Protein AF-A0A5B8JBF1-F1 (afdb_monomer)

Organism: NCBI:txid2599401

Sequence (71 aa):
MRLESLLAPPPAPYTAVCCVCGRTTAAPVEAGYVERAGGPGCVRYVCPQDTTDCSPGPVPDELHRAGGPRD

Secondary structure (DSSP, 8-state):
--GGGTSSPPPPP--EEBTTT--EESS-EEEEEEEETTEEEEEEEE-TTTTTTS--PPPHHHHHHS-----

Structure (mmCIF, N/CA/C/O backbone):
data_AF-A0A5B8JBF1-F1
#
_entry.id   AF-A0A5B8JBF1-F1
#
loop_
_atom_site.group_PDB
_atom_site.id
_atom_site.type_symbol
_atom_site.label_atom_id
_atom_site.label_alt_id
_atom_site.label_comp_id
_atom_site.label_asym_id
_atom_site.label_entity_id
_atom_site.label_seq_id
_atom_site.pdbx_PDB_ins_code
_atom_site.Cartn_x
_atom_site.Cartn_y
_atom_site.Cartn_z
_atom_site.occupancy
_atom_site.B_iso_or_equiv
_atom_site.auth_seq_id
_atom_site.auth_comp_id
_atom_site.auth_asym_id
_atom_site.auth_atom_id
_atom_site.pdbx_PDB_model_num
ATOM 1 N N . MET A 1 1 ? 6.834 16.954 28.130 1.00 57.72 1 MET A N 1
ATOM 2 C CA . MET A 1 1 ? 5.487 16.876 27.520 1.00 57.72 1 MET A CA 1
ATOM 3 C C . MET A 1 1 ? 4.646 18.013 28.071 1.00 57.72 1 MET A C 1
ATOM 5 O O . MET A 1 1 ? 4.621 18.159 29.286 1.00 57.72 1 MET A O 1
ATOM 9 N N . ARG A 1 2 ? 4.017 18.835 27.222 1.00 76.62 2 ARG A N 1
ATOM 10 C CA . ARG A 1 2 ? 3.072 19.872 27.669 1.00 76.62 2 ARG A CA 1
ATOM 11 C C . ARG A 1 2 ? 1.635 19.413 27.424 1.00 76.62 2 ARG A C 1
ATOM 13 O O . ARG A 1 2 ? 1.381 18.741 26.429 1.00 76.62 2 ARG A O 1
ATOM 20 N N . LEU A 1 3 ? 0.723 19.777 28.328 1.00 74.19 3 LEU A N 1
ATOM 21 C CA . LEU A 1 3 ? -0.703 19.414 28.282 1.00 74.19 3 LEU A CA 1
ATOM 22 C C . LEU A 1 3 ? -1.355 19.803 26.945 1.00 74.19 3 LEU A C 1
ATOM 24 O O . LEU A 1 3 ? -2.154 19.056 26.396 1.00 74.19 3 LEU A O 1
ATOM 28 N N . GLU A 1 4 ? -0.940 20.936 26.386 1.00 73.56 4 GLU A N 1
ATOM 29 C CA . GLU A 1 4 ? -1.387 21.437 25.085 1.00 73.56 4 GLU A CA 1
ATOM 30 C C . GLU A 1 4 ? -1.109 20.485 23.902 1.00 73.56 4 GLU A C 1
ATOM 32 O O . GLU A 1 4 ? -1.884 20.473 22.951 1.00 73.56 4 GLU A O 1
ATOM 37 N N . SER A 1 5 ? -0.101 19.602 23.974 1.00 67.44 5 SER A N 1
ATOM 38 C CA . SER A 1 5 ? 0.133 18.576 22.938 1.00 67.44 5 SER A C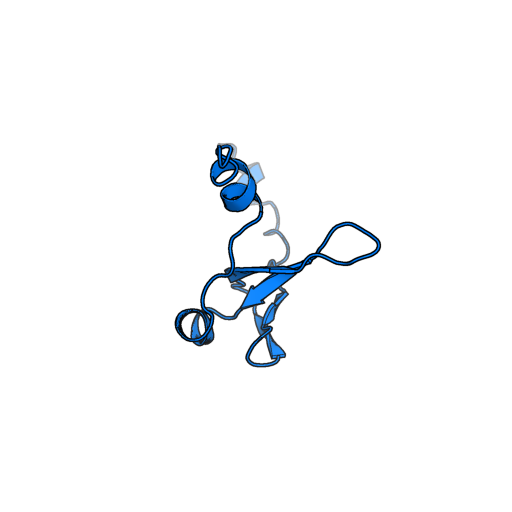A 1
ATOM 39 C C . SER A 1 5 ? -0.894 17.439 22.945 1.00 67.44 5 SER A C 1
ATOM 41 O O . SER A 1 5 ? -1.060 16.781 21.926 1.00 67.44 5 SER A O 1
ATOM 43 N N . LEU A 1 6 ? -1.578 17.193 24.067 1.00 70.50 6 LEU A N 1
ATOM 44 C CA . LEU A 1 6 ? -2.616 16.155 24.186 1.00 70.50 6 LEU A CA 1
ATOM 45 C C . LEU A 1 6 ? -3.994 16.648 23.720 1.00 70.50 6 LEU A C 1
ATOM 47 O O . LEU A 1 6 ? -4.886 15.840 23.486 1.00 70.50 6 LEU A O 1
ATOM 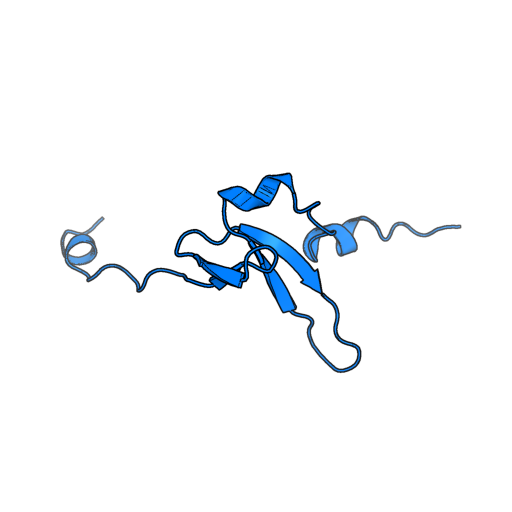51 N N . LEU A 1 7 ? -4.168 17.968 23.617 1.00 83.06 7 LEU A N 1
ATOM 52 C CA . LEU A 1 7 ? -5.409 18.611 23.177 1.00 83.06 7 LEU A CA 1
ATOM 53 C C . LEU A 1 7 ? -5.464 18.806 21.657 1.00 83.06 7 LEU A C 1
ATOM 55 O O . LEU A 1 7 ? -6.512 19.170 21.124 1.00 83.06 7 LEU A O 1
ATOM 59 N N . ALA A 1 8 ? -4.348 18.587 20.958 1.00 79.81 8 ALA A N 1
ATOM 60 C CA . ALA A 1 8 ? -4.326 18.628 19.507 1.00 79.81 8 ALA A CA 1
ATOM 61 C C . ALA A 1 8 ? -5.194 17.487 18.938 1.00 79.81 8 ALA A C 1
ATOM 63 O O . ALA A 1 8 ? -5.119 16.359 19.436 1.00 79.81 8 ALA A O 1
ATOM 64 N N . PRO A 1 9 ? -6.012 17.748 17.902 1.00 75.62 9 PRO A N 1
ATOM 65 C CA . PRO A 1 9 ? -6.758 16.691 17.237 1.00 75.62 9 PRO A CA 1
ATOM 66 C C . PRO A 1 9 ? -5.784 15.644 16.676 1.00 75.62 9 PRO A C 1
ATOM 68 O O . PRO A 1 9 ? -4.695 16.009 16.215 1.00 75.62 9 PRO A O 1
ATOM 71 N N . PRO A 1 10 ? -6.149 14.350 16.708 1.00 73.88 10 PRO A N 1
ATOM 72 C CA . PRO A 1 10 ? -5.291 13.312 16.166 1.00 73.88 10 PRO A CA 1
ATOM 73 C C . PRO A 1 10 ? -5.045 13.578 14.674 1.00 73.88 10 PRO A C 1
ATOM 75 O O . PRO A 1 10 ? -5.948 14.063 13.981 1.00 73.88 10 PRO A O 1
ATOM 78 N N . PRO A 1 11 ? -3.841 13.271 14.162 1.00 74.62 11 PRO A N 1
ATOM 79 C CA . PRO A 1 11 ? -3.589 13.354 12.734 1.00 74.62 11 PRO A CA 1
ATOM 80 C C . PRO A 1 11 ? -4.597 12.478 11.988 1.00 74.62 11 PRO A C 1
ATOM 82 O O . PRO A 1 11 ? -5.043 11.447 12.501 1.00 74.62 11 PRO A O 1
ATOM 85 N N . ALA A 1 12 ? -4.956 12.895 10.772 1.00 77.56 12 ALA A N 1
ATOM 86 C CA . ALA A 1 12 ? -5.816 12.086 9.922 1.00 77.56 12 ALA A CA 1
ATOM 87 C C . ALA A 1 12 ? -5.222 10.670 9.788 1.00 77.56 12 ALA A C 1
ATOM 89 O O . ALA A 1 12 ? -4.001 10.539 9.642 1.00 77.56 12 ALA A O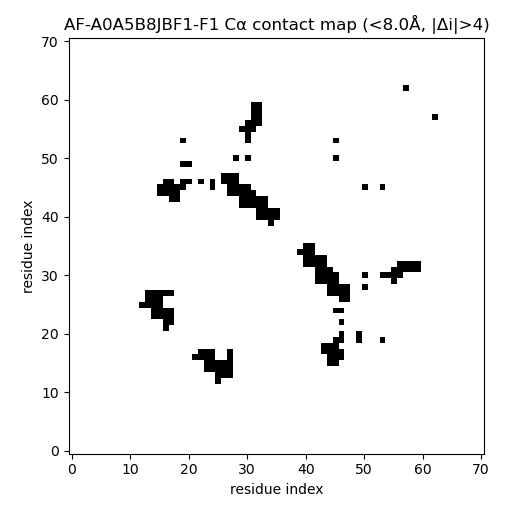 1
ATOM 90 N N . PRO A 1 13 ? -6.052 9.612 9.855 1.00 76.06 13 PRO A N 1
ATOM 91 C CA . PRO A 1 13 ? -5.561 8.250 9.756 1.00 76.06 13 PRO A CA 1
ATOM 92 C C . PRO A 1 13 ? -4.863 8.067 8.410 1.00 76.06 13 PRO A C 1
ATOM 94 O O . PRO A 1 13 ? -5.432 8.354 7.353 1.00 76.06 13 PRO A O 1
ATOM 97 N N . TYR A 1 14 ? -3.619 7.597 8.457 1.00 82.44 14 TYR A N 1
ATOM 98 C CA . TYR A 1 14 ? -2.894 7.238 7.250 1.00 82.44 14 TYR A CA 1
ATOM 99 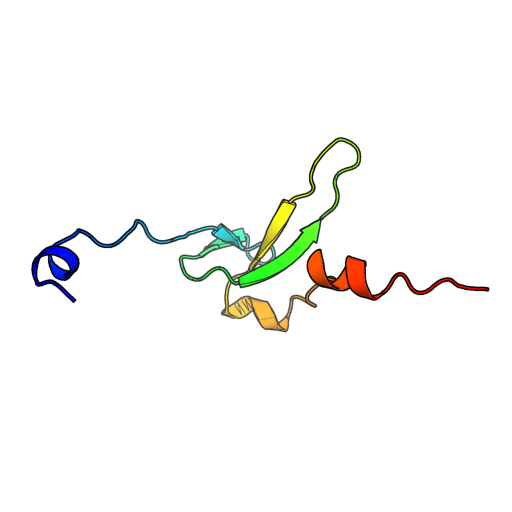C C . TYR A 1 14 ? -3.599 6.043 6.604 1.00 82.44 14 TYR A C 1
ATOM 101 O O . TYR A 1 14 ? -3.707 4.973 7.205 1.00 82.44 14 TYR A O 1
ATOM 109 N N . THR A 1 15 ? -4.137 6.247 5.402 1.00 90.75 15 THR A N 1
ATOM 110 C CA . THR A 1 15 ? -4.898 5.227 4.678 1.00 90.75 15 THR A CA 1
ATOM 111 C C . THR A 1 15 ? -4.265 4.949 3.324 1.00 90.75 15 THR A C 1
ATOM 113 O O . THR A 1 15 ? -3.786 5.861 2.653 1.00 90.75 15 THR A O 1
ATOM 116 N N . ALA A 1 16 ? -4.272 3.682 2.913 1.00 89.81 16 ALA A N 1
ATOM 117 C CA . ALA A 1 16 ? -3.831 3.269 1.584 1.00 89.81 16 ALA A CA 1
ATOM 118 C C . ALA A 1 16 ? -4.707 2.134 1.044 1.00 89.81 16 ALA A C 1
ATOM 120 O O . ALA A 1 16 ? -5.409 1.458 1.797 1.00 89.81 16 ALA A O 1
ATOM 121 N N . VAL A 1 17 ? -4.672 1.927 -0.271 1.00 92.12 17 VAL A N 1
ATOM 122 C CA . VAL A 1 17 ? -5.390 0.833 -0.935 1.00 92.12 17 VAL A CA 1
ATOM 123 C C . VAL A 1 17 ? -4.518 -0.416 -0.921 1.00 92.12 17 VAL A C 1
ATOM 125 O O . VAL A 1 17 ? -3.371 -0.375 -1.363 1.00 92.12 17 VAL A O 1
ATOM 128 N N . CYS A 1 18 ? -5.062 -1.530 -0.434 1.00 91.00 18 CYS A N 1
ATOM 129 C CA . CYS A 1 18 ? -4.382 -2.817 -0.477 1.00 91.00 18 CYS A CA 1
ATOM 130 C C . CYS A 1 18 ? -4.213 -3.285 -1.922 1.00 91.00 18 CYS A C 1
ATOM 132 O O . CYS A 1 18 ? -5.199 -3.437 -2.644 1.00 91.00 18 CYS A O 1
ATOM 134 N N . CYS A 1 19 ? -2.982 -3.582 -2.334 1.00 88.81 19 CYS A N 1
ATOM 135 C CA . CYS A 1 19 ? -2.710 -4.081 -3.679 1.00 88.81 19 CYS A CA 1
ATOM 136 C C . CYS A 1 19 ? -3.171 -5.531 -3.911 1.00 88.81 19 CYS A C 1
ATOM 138 O O . CYS A 1 19 ? -3.134 -5.982 -5.050 1.00 88.81 19 CYS A O 1
ATOM 140 N N . VAL A 1 20 ? -3.593 -6.249 -2.860 1.00 89.12 20 VAL A N 1
ATOM 141 C CA . VAL A 1 20 ? -4.123 -7.622 -2.944 1.00 89.12 20 VAL A CA 1
ATOM 142 C C . VAL A 1 20 ? -5.651 -7.607 -3.040 1.00 89.12 20 VAL A C 1
ATOM 144 O O . VAL A 1 20 ? -6.205 -8.008 -4.058 1.00 89.12 20 VAL A O 1
ATOM 147 N N . CYS A 1 21 ? -6.349 -7.106 -2.015 1.00 90.44 21 CYS A N 1
ATOM 148 C CA . CYS A 1 21 ? -7.816 -7.133 -1.971 1.00 90.44 21 CYS A CA 1
ATOM 149 C C . CYS A 1 21 ? -8.508 -5.863 -2.500 1.00 90.44 21 CYS A C 1
ATOM 151 O O . CYS A 1 21 ? -9.735 -5.823 -2.569 1.00 90.44 21 CYS A O 1
ATOM 153 N N . GLY A 1 22 ? -7.762 -4.800 -2.822 1.00 90.44 22 GLY A N 1
ATOM 154 C CA . GLY A 1 22 ? -8.303 -3.541 -3.356 1.00 90.44 22 GLY A CA 1
ATOM 155 C C . GLY A 1 22 ? -9.066 -2.670 -2.349 1.00 90.44 22 GLY A C 1
ATOM 156 O O . GLY A 1 22 ? -9.581 -1.617 -2.718 1.00 90.44 22 GLY A O 1
ATOM 157 N N . ARG A 1 23 ? -9.154 -3.074 -1.075 1.00 92.44 23 ARG A N 1
ATOM 158 C CA . ARG A 1 23 ? -9.831 -2.295 -0.025 1.00 92.44 23 ARG A CA 1
ATOM 159 C C . ARG A 1 23 ? -8.916 -1.212 0.540 1.00 92.44 23 ARG A C 1
ATOM 161 O O . ARG A 1 23 ? -7.716 -1.432 0.702 1.00 92.44 23 ARG A O 1
ATOM 168 N N . THR A 1 24 ? -9.496 -0.069 0.901 1.00 93.00 24 THR A N 1
ATOM 169 C CA . THR A 1 24 ? -8.797 0.955 1.688 1.00 93.00 24 THR A CA 1
ATOM 170 C C . THR A 1 24 ? -8.612 0.463 3.121 1.00 93.00 24 THR A C 1
ATOM 172 O O . THR A 1 24 ? -9.576 0.063 3.773 1.00 93.00 24 THR A O 1
ATOM 175 N N . THR A 1 25 ? -7.381 0.514 3.621 1.00 90.38 25 THR A N 1
ATOM 176 C CA . THR A 1 25 ? -7.018 0.164 4.997 1.00 90.38 25 THR A CA 1
ATOM 177 C C . THR A 1 25 ? -6.498 1.383 5.746 1.00 90.38 25 THR A C 1
ATOM 179 O O . THR A 1 25 ? -5.779 2.200 5.178 1.00 90.38 25 THR A O 1
ATOM 182 N N . ALA A 1 26 ? -6.852 1.484 7.029 1.00 91.12 26 ALA A N 1
ATOM 183 C CA . ALA A 1 26 ? -6.305 2.462 7.975 1.00 91.12 26 ALA A CA 1
ATOM 184 C C . ALA A 1 26 ? -5.057 1.950 8.721 1.00 91.12 26 ALA A C 1
ATOM 186 O O . ALA A 1 26 ? -4.502 2.653 9.558 1.00 91.12 26 ALA A O 1
ATOM 187 N N . ALA A 1 27 ? -4.627 0.721 8.425 1.00 89.50 27 ALA A N 1
ATOM 188 C CA . ALA A 1 27 ? -3.387 0.129 8.912 1.00 89.50 27 ALA A CA 1
ATOM 189 C C . ALA A 1 27 ? -2.590 -0.455 7.730 1.00 89.50 27 ALA A C 1
ATOM 191 O O . ALA A 1 27 ? -2.474 -1.675 7.614 1.00 89.50 27 ALA A O 1
ATOM 192 N N . PRO A 1 28 ? -2.136 0.379 6.780 1.00 89.06 28 PRO A N 1
ATOM 193 C CA . PRO A 1 28 ? -1.391 -0.100 5.623 1.00 89.06 28 PRO A CA 1
ATOM 194 C C . PRO A 1 28 ? 0.015 -0.578 6.009 1.00 89.06 28 PRO A C 1
ATOM 196 O O . PRO A 1 28 ? 0.706 0.067 6.793 1.00 89.06 28 PRO A O 1
ATOM 199 N N . VAL A 1 29 ? 0.443 -1.694 5.418 1.00 87.69 29 VAL A N 1
ATOM 200 C CA . VAL A 1 29 ? 1.798 -2.252 5.542 1.00 87.69 29 VAL A CA 1
ATOM 201 C C . VAL A 1 29 ? 2.509 -2.122 4.199 1.00 87.69 29 VAL A C 1
ATOM 203 O O . VAL A 1 29 ? 1.914 -2.414 3.164 1.00 87.69 29 VAL A O 1
ATOM 206 N N . GLU A 1 30 ? 3.766 -1.683 4.195 1.00 88.62 30 GLU A N 1
ATOM 207 C CA . GLU A 1 30 ? 4.571 -1.594 2.972 1.00 88.62 30 GLU A CA 1
ATOM 208 C C . GLU A 1 30 ? 4.912 -2.995 2.452 1.00 88.62 30 GLU A C 1
ATOM 210 O O . GLU A 1 30 ? 5.546 -3.790 3.139 1.00 88.62 30 GLU A O 1
ATOM 215 N N . ALA A 1 31 ? 4.476 -3.305 1.231 1.00 84.50 31 ALA A N 1
ATOM 216 C CA . ALA A 1 31 ? 4.657 -4.613 0.596 1.00 84.50 31 ALA A CA 1
ATOM 217 C C . ALA A 1 31 ? 5.771 -4.632 -0.463 1.00 84.50 31 ALA A C 1
ATOM 219 O O . ALA A 1 31 ? 5.993 -5.652 -1.118 1.00 84.50 31 ALA A O 1
ATOM 220 N N . GLY A 1 32 ? 6.426 -3.495 -0.694 1.00 82.50 32 GLY A N 1
ATOM 221 C CA . GLY A 1 32 ? 7.518 -3.353 -1.653 1.00 82.50 32 GLY A CA 1
ATOM 222 C C . GLY A 1 32 ? 7.357 -2.139 -2.559 1.00 82.50 32 GLY A C 1
ATOM 223 O O . GLY A 1 32 ? 6.366 -1.411 -2.498 1.00 82.50 32 GLY A O 1
ATOM 224 N N . TYR A 1 33 ? 8.342 -1.928 -3.423 1.00 82.62 33 TYR A N 1
ATOM 225 C CA . TYR A 1 33 ? 8.412 -0.781 -4.321 1.00 82.62 33 TYR A CA 1
ATOM 226 C C . TYR A 1 33 ? 8.380 -1.228 -5.778 1.00 82.62 33 TYR A C 1
ATOM 228 O O . TYR A 1 33 ? 9.020 -2.205 -6.159 1.00 82.62 33 TYR A O 1
ATOM 236 N N . VAL A 1 34 ? 7.611 -0.516 -6.597 1.00 81.69 34 VAL A N 1
ATOM 237 C CA . VAL A 1 34 ? 7.523 -0.756 -8.038 1.00 81.69 34 VAL A CA 1
ATOM 238 C C . VAL A 1 34 ? 8.219 0.383 -8.755 1.00 81.69 34 VAL A C 1
ATOM 240 O O . VAL A 1 34 ? 7.713 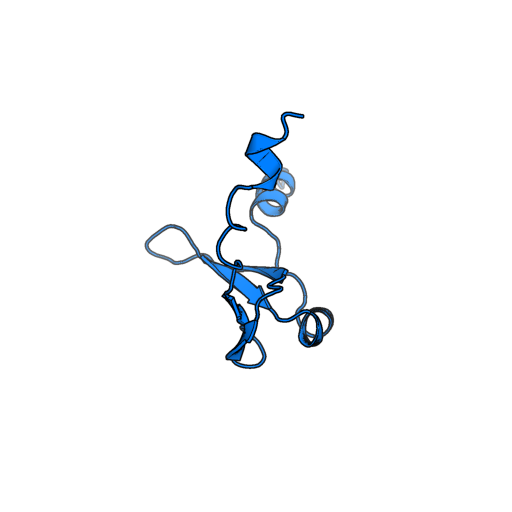1.506 -8.766 1.00 81.69 34 VAL A O 1
ATOM 243 N N . GLU A 1 35 ? 9.359 0.084 -9.373 1.00 81.81 35 GLU A N 1
ATOM 244 C CA . GLU A 1 35 ? 10.048 1.017 -10.259 1.00 81.81 35 GLU A CA 1
ATOM 245 C C . GLU A 1 35 ? 9.186 1.332 -11.487 1.00 81.81 35 GLU A C 1
ATOM 247 O O . GLU A 1 35 ? 8.548 0.456 -12.076 1.00 81.81 35 GLU A O 1
ATOM 252 N N . ARG A 1 36 ? 9.157 2.606 -11.885 1.00 79.75 36 ARG A N 1
ATOM 253 C CA . ARG A 1 36 ? 8.509 3.050 -13.121 1.00 79.75 36 ARG A CA 1
ATOM 254 C C . ARG A 1 36 ? 9.578 3.504 -14.103 1.00 79.75 36 ARG A C 1
ATOM 256 O O . ARG A 1 36 ? 10.460 4.271 -13.747 1.00 79.75 36 ARG A O 1
ATOM 263 N N . ALA A 1 37 ? 9.440 3.108 -15.367 1.00 77.56 37 ALA A N 1
ATOM 264 C CA . ALA A 1 37 ? 10.417 3.402 -16.420 1.00 77.56 37 ALA A CA 1
ATOM 265 C C . ALA A 1 37 ? 10.648 4.905 -16.704 1.00 77.56 37 ALA A C 1
ATOM 267 O O . ALA A 1 37 ? 11.585 5.251 -17.414 1.00 77.56 37 ALA A O 1
ATOM 268 N N . GLY A 1 38 ? 9.800 5.799 -16.183 1.00 80.56 38 GLY A N 1
ATOM 269 C CA . GLY A 1 38 ? 9.836 7.236 -16.473 1.00 80.56 38 GLY A CA 1
ATOM 270 C C . GLY A 1 38 ? 9.834 8.147 -15.247 1.00 80.56 38 GLY A C 1
ATOM 271 O O . GLY A 1 38 ? 9.482 9.315 -15.381 1.00 80.56 38 GLY A O 1
ATOM 272 N N . GLY A 1 39 ? 10.152 7.646 -14.050 1.00 79.88 39 GLY A N 1
ATOM 273 C CA . GLY A 1 39 ? 10.160 8.478 -12.846 1.00 79.88 39 GLY A CA 1
ATOM 274 C C . GLY A 1 39 ? 10.350 7.691 -11.551 1.00 79.88 39 GLY A C 1
ATOM 275 O O . GLY A 1 39 ? 10.563 6.479 -11.601 1.00 79.88 39 GLY A O 1
ATOM 276 N N . PRO A 1 40 ? 10.256 8.360 -10.387 1.00 78.88 40 PRO A N 1
ATOM 277 C CA . PRO A 1 40 ? 10.288 7.667 -9.110 1.00 78.88 40 PRO A CA 1
ATOM 278 C C . PRO A 1 40 ? 9.172 6.619 -9.086 1.00 78.88 40 PRO A C 1
ATOM 280 O O . PRO A 1 40 ? 8.023 6.882 -9.454 1.00 78.88 40 PRO A O 1
ATOM 283 N N . GLY A 1 41 ? 9.549 5.402 -8.712 1.00 84.38 41 GLY A N 1
ATOM 284 C CA . GLY A 1 41 ? 8.624 4.311 -8.477 1.00 84.38 41 GLY A CA 1
ATOM 285 C C . GLY A 1 41 ? 7.656 4.612 -7.334 1.00 84.38 41 GLY A C 1
ATOM 286 O O . GLY A 1 41 ? 7.698 5.660 -6.688 1.00 84.38 41 GLY A O 1
ATOM 287 N N . CYS A 1 42 ? 6.747 3.680 -7.088 1.00 84.69 42 CYS A N 1
ATOM 288 C CA . CYS A 1 42 ? 5.729 3.817 -6.054 1.00 84.69 42 CYS A CA 1
ATOM 289 C C . CYS A 1 42 ? 5.788 2.660 -5.059 1.00 84.69 42 CYS A C 1
ATOM 291 O O . CYS A 1 42 ? 5.922 1.500 -5.454 1.00 84.69 42 CYS A O 1
ATOM 293 N N . VAL A 1 43 ? 5.633 2.977 -3.771 1.00 86.56 43 VAL A N 1
ATOM 294 C CA . VAL A 1 43 ? 5.456 1.976 -2.713 1.00 86.56 43 VAL A CA 1
ATOM 295 C C . VAL A 1 43 ? 4.064 1.361 -2.843 1.00 86.56 43 VAL A C 1
ATOM 297 O O . VAL A 1 43 ? 3.073 2.068 -3.043 1.00 86.56 43 VAL A O 1
ATOM 300 N N . ARG A 1 44 ? 3.983 0.036 -2.747 1.00 88.19 44 ARG A N 1
ATOM 301 C CA . ARG A 1 44 ? 2.720 -0.692 -2.637 1.00 88.19 44 ARG A CA 1
ATOM 302 C C . ARG A 1 44 ? 2.401 -0.940 -1.176 1.00 88.19 44 ARG A C 1
ATOM 304 O O . ARG A 1 44 ? 3.281 -1.310 -0.401 1.00 88.19 44 ARG A O 1
ATOM 311 N N . TYR A 1 45 ? 1.121 -0.841 -0.851 1.00 89.94 45 TYR A N 1
ATOM 312 C CA . TYR A 1 45 ? 0.614 -1.114 0.484 1.00 89.94 45 TYR A CA 1
ATOM 313 C C . TYR A 1 45 ? -0.325 -2.316 0.479 1.00 89.94 45 TYR A C 1
ATOM 315 O O . TYR A 1 45 ? -1.007 -2.579 -0.514 1.00 89.94 45 TYR A O 1
ATOM 323 N N . VAL A 1 46 ? -0.385 -3.023 1.603 1.00 91.31 46 VAL A N 1
ATOM 324 C CA . VAL A 1 46 ? -1.310 -4.137 1.843 1.00 91.31 46 VAL A CA 1
ATOM 325 C C . VAL A 1 46 ? -2.031 -3.998 3.174 1.00 91.31 46 VAL A C 1
ATOM 327 O O . VAL A 1 46 ? -1.567 -3.325 4.095 1.00 91.31 46 VAL A O 1
ATOM 330 N N . CYS A 1 47 ? -3.201 -4.629 3.264 1.00 91.25 47 CYS A N 1
ATOM 331 C CA . CYS A 1 47 ? -3.902 -4.819 4.527 1.00 91.25 47 CYS A CA 1
ATOM 332 C C . CYS A 1 47 ? -3.132 -5.814 5.408 1.00 91.25 47 CYS A C 1
ATOM 334 O O . CYS A 1 47 ? -2.604 -6.782 4.867 1.00 91.25 47 CYS A O 1
ATOM 336 N N . PRO A 1 48 ? -3.195 -5.694 6.750 1.00 87.44 48 PRO A N 1
ATOM 337 C CA . PRO A 1 48 ? -2.555 -6.643 7.667 1.00 87.44 48 PRO A CA 1
ATOM 338 C C . PRO A 1 48 ? -2.999 -8.099 7.458 1.00 87.44 48 PRO A C 1
ATOM 340 O O . PRO A 1 48 ? -2.256 -9.028 7.744 1.00 87.44 48 PRO A O 1
ATOM 343 N N . GLN A 1 49 ? -4.225 -8.280 6.961 1.00 88.12 49 GLN A N 1
ATOM 344 C CA . GLN A 1 49 ? -4.831 -9.576 6.654 1.00 88.12 49 GLN A CA 1
ATOM 345 C C . GLN A 1 49 ? -4.181 -10.265 5.448 1.00 88.12 49 GLN A C 1
ATOM 347 O O . GLN A 1 49 ? -4.108 -11.485 5.429 1.00 88.12 49 GLN A O 1
ATOM 352 N N . ASP A 1 50 ? -3.702 -9.483 4.476 1.00 86.19 50 ASP A N 1
ATOM 353 C CA . ASP A 1 50 ? -3.131 -9.974 3.215 1.00 86.19 50 ASP A CA 1
ATOM 354 C C . ASP A 1 50 ? -1.590 -9.903 3.221 1.00 86.19 50 ASP A C 1
ATOM 356 O O . ASP A 1 50 ? -0.939 -10.193 2.218 1.00 86.19 50 ASP A O 1
ATO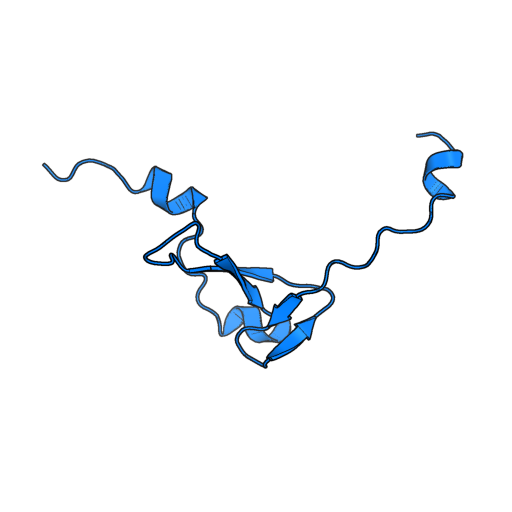M 360 N N . THR A 1 51 ? -0.980 -9.490 4.341 1.00 82.75 51 THR A N 1
ATOM 361 C CA . THR A 1 51 ? 0.478 -9.337 4.459 1.00 82.75 51 THR A CA 1
ATOM 362 C C . THR A 1 51 ? 1.207 -10.660 4.249 1.00 82.75 51 THR A C 1
ATOM 364 O O . THR A 1 51 ? 2.290 -10.668 3.680 1.00 82.75 51 THR A O 1
ATOM 367 N N . THR A 1 52 ? 0.631 -11.784 4.680 1.00 78.00 52 THR A N 1
ATOM 368 C CA . THR A 1 52 ? 1.255 -13.110 4.542 1.00 78.00 52 THR A CA 1
ATOM 369 C C . THR A 1 52 ? 1.257 -13.612 3.096 1.00 78.00 52 THR A C 1
ATOM 371 O O . THR A 1 52 ? 2.190 -14.304 2.696 1.00 78.00 52 THR A O 1
ATOM 374 N N . ASP A 1 53 ? 0.255 -13.227 2.304 1.00 72.38 53 ASP A N 1
ATOM 375 C CA . ASP A 1 53 ? 0.154 -13.574 0.881 1.00 72.38 53 ASP A CA 1
ATOM 376 C C . ASP A 1 53 ? 1.002 -12.658 -0.014 1.00 72.38 53 ASP A C 1
ATOM 378 O O . ASP A 1 53 ? 1.275 -12.975 -1.174 1.00 72.38 53 ASP A O 1
ATOM 382 N N . CYS A 1 54 ? 1.455 -11.519 0.513 1.00 66.62 54 CYS A N 1
ATOM 383 C CA . CYS A 1 54 ? 2.402 -10.653 -0.167 1.00 66.62 54 CYS A CA 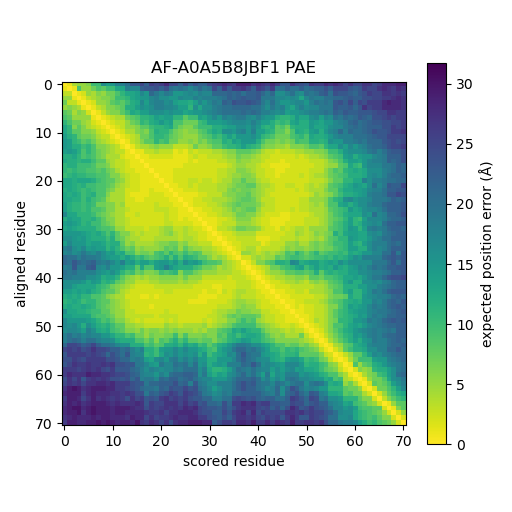1
ATOM 384 C C . CYS A 1 54 ? 3.827 -11.005 0.253 1.00 66.62 54 CYS A C 1
ATOM 386 O O . CYS A 1 54 ? 4.270 -10.654 1.342 1.00 66.62 54 CYS A O 1
ATOM 388 N N . SER A 1 55 ? 4.591 -11.638 -0.641 1.00 61.03 55 SER A N 1
ATOM 389 C CA . SER A 1 55 ? 6.047 -11.657 -0.490 1.00 61.03 55 SER A CA 1
ATOM 390 C C . SER A 1 55 ? 6.541 -10.207 -0.546 1.00 61.03 55 SER A C 1
ATOM 392 O O . SER A 1 55 ? 6.327 -9.565 -1.582 1.00 61.03 55 SER A O 1
ATOM 394 N N . PRO A 1 56 ? 7.147 -9.659 0.527 1.00 58.69 56 PRO A N 1
ATOM 395 C CA . PRO A 1 56 ? 7.710 -8.321 0.472 1.00 58.69 56 PRO A CA 1
ATOM 396 C C . PRO A 1 56 ? 8.776 -8.330 -0.623 1.00 58.69 56 PRO A C 1
ATOM 398 O O . PRO A 1 56 ? 9.780 -9.034 -0.532 1.00 58.69 56 PRO A O 1
ATOM 401 N N . GLY A 1 57 ? 8.504 -7.617 -1.718 1.00 56.22 57 GLY A N 1
ATOM 402 C CA . GLY A 1 57 ? 9.535 -7.343 -2.711 1.00 56.22 57 GLY A CA 1
ATOM 403 C C . GLY A 1 57 ? 10.636 -6.517 -2.046 1.00 56.22 57 GLY A C 1
ATOM 404 O O . GLY A 1 57 ? 10.347 -5.850 -1.048 1.00 56.22 57 GLY A O 1
ATOM 405 N N . PRO A 1 58 ? 11.874 -6.535 -2.567 1.00 56.66 58 PRO A N 1
ATOM 406 C CA . PRO A 1 58 ? 12.956 -5.785 -1.953 1.00 56.66 58 PRO A CA 1
ATOM 407 C C . PRO A 1 58 ? 12.527 -4.326 -1.801 1.00 56.66 58 PRO A C 1
ATOM 409 O O . PRO A 1 58 ? 12.098 -3.675 -2.761 1.00 56.66 58 PRO A O 1
ATOM 412 N N . VAL A 1 59 ? 12.567 -3.837 -0.567 1.00 55.50 59 VAL A N 1
ATOM 413 C CA . VAL A 1 59 ? 12.309 -2.426 -0.296 1.00 55.50 59 VAL A CA 1
ATOM 414 C C . VAL A 1 59 ? 13.506 -1.613 -0.811 1.00 55.50 59 VAL A C 1
ATOM 416 O O . VAL A 1 59 ? 14.621 -2.139 -0.857 1.00 55.50 59 VAL A O 1
ATOM 419 N N . PRO A 1 60 ? 13.322 -0.346 -1.227 1.00 52.50 60 PRO A N 1
ATOM 420 C CA . PRO A 1 60 ? 14.383 0.439 -1.869 1.00 52.50 60 PRO A CA 1
ATOM 421 C C . PRO A 1 60 ? 15.689 0.504 -1.064 1.00 52.50 60 PRO A C 1
ATOM 423 O O . PRO A 1 60 ? 16.771 0.515 -1.647 1.00 52.50 60 PRO A O 1
ATOM 426 N N . ASP A 1 61 ? 15.592 0.491 0.268 1.00 54.84 61 ASP A N 1
ATOM 427 C CA . ASP A 1 61 ? 16.745 0.521 1.175 1.00 54.84 61 ASP A CA 1
ATOM 428 C C . ASP A 1 61 ? 17.594 -0.768 1.116 1.00 54.84 61 ASP A C 1
ATOM 430 O O . ASP A 1 61 ? 18.815 -0.732 1.267 1.00 54.84 61 ASP A O 1
ATOM 434 N N . GLU A 1 62 ? 16.984 -1.913 0.793 1.00 52.25 62 GLU A N 1
ATOM 435 C CA . GLU A 1 62 ? 17.689 -3.196 0.676 1.00 52.25 62 GLU A CA 1
ATOM 436 C C . GLU A 1 62 ? 18.436 -3.341 -0.655 1.00 52.25 62 GLU A C 1
ATOM 438 O O . GLU A 1 62 ? 19.509 -3.953 -0.699 1.00 52.25 62 GLU A O 1
ATOM 443 N N . LEU A 1 63 ? 17.937 -2.721 -1.733 1.00 51.44 63 LEU A N 1
ATOM 444 C CA . LEU A 1 63 ? 18.620 -2.728 -3.031 1.00 51.44 63 LEU A CA 1
ATOM 445 C C . LEU A 1 63 ? 19.971 -1.997 -2.974 1.00 51.44 63 LEU A C 1
ATOM 447 O O . LEU A 1 63 ? 20.906 -2.382 -3.675 1.00 51.44 63 LEU A O 1
ATOM 451 N N . HIS A 1 64 ? 20.104 -0.978 -2.118 1.00 51.59 64 HIS A N 1
ATOM 452 C CA . HIS A 1 64 ? 21.355 -0.229 -1.981 1.00 51.59 64 HIS A CA 1
ATOM 453 C C . HIS A 1 64 ? 22.477 -1.057 -1.329 1.00 51.59 64 HIS A C 1
ATOM 455 O O . HIS A 1 64 ? 23.652 -0.847 -1.624 1.00 51.59 64 HIS A O 1
ATOM 461 N N . ARG A 1 65 ? 22.139 -2.046 -0.488 1.00 51.31 65 ARG A N 1
ATOM 462 C CA . ARG A 1 65 ? 23.124 -2.881 0.226 1.00 51.31 65 ARG A CA 1
ATOM 463 C C . ARG A 1 65 ? 23.533 -4.150 -0.529 1.00 51.31 65 ARG A C 1
ATOM 465 O O . ARG A 1 65 ? 24.557 -4.741 -0.201 1.00 51.31 65 ARG A O 1
ATOM 472 N N . ALA A 1 66 ? 22.757 -4.565 -1.532 1.00 50.19 66 ALA A N 1
ATOM 473 C CA . ALA A 1 66 ? 23.019 -5.767 -2.331 1.00 50.19 66 ALA A CA 1
ATOM 474 C C . ALA A 1 66 ? 23.940 -5.526 -3.548 1.00 50.19 66 ALA A C 1
ATOM 476 O O . ALA A 1 66 ? 24.330 -6.478 -4.223 1.00 50.19 66 ALA A O 1
ATOM 477 N N . GLY A 1 67 ? 24.320 -4.274 -3.822 1.00 47.69 67 GLY A N 1
ATOM 478 C CA . GLY A 1 67 ? 25.261 -3.898 -4.880 1.00 47.69 67 GLY A CA 1
ATOM 479 C C . GLY A 1 67 ? 26.730 -4.110 -4.503 1.00 47.69 67 GLY A C 1
ATOM 480 O O . GLY A 1 67 ? 27.518 -3.171 -4.564 1.00 47.69 67 GLY A O 1
ATOM 481 N N . GLY A 1 68 ? 27.112 -5.320 -4.090 1.00 50.56 68 GLY A N 1
ATOM 482 C CA . GLY A 1 68 ? 28.522 -5.725 -4.101 1.00 50.56 68 GLY A CA 1
ATOM 483 C C . GLY A 1 68 ? 28.953 -6.043 -5.541 1.00 50.56 68 GLY A C 1
ATOM 484 O O . GLY A 1 68 ? 28.166 -6.665 -6.261 1.00 50.56 68 GLY A O 1
ATOM 485 N N . PRO A 1 69 ? 30.152 -5.627 -5.996 1.00 53.41 69 PRO A N 1
ATOM 486 C CA . PRO A 1 69 ? 30.585 -5.877 -7.365 1.00 53.41 69 PRO A CA 1
ATOM 487 C C . PRO A 1 69 ? 30.664 -7.388 -7.611 1.00 53.41 69 PRO A C 1
ATOM 489 O O . PRO A 1 69 ? 31.260 -8.128 -6.828 1.00 53.41 69 PRO A O 1
ATOM 492 N N . ARG A 1 70 ? 30.034 -7.845 -8.695 1.00 59.66 70 ARG A N 1
ATOM 493 C CA . ARG A 1 70 ? 30.370 -9.128 -9.311 1.00 59.66 70 ARG A CA 1
ATOM 494 C C . ARG A 1 70 ? 31.592 -8.867 -10.188 1.00 59.66 70 ARG A C 1
ATOM 496 O O . ARG A 1 70 ? 31.437 -8.130 -11.154 1.00 59.66 70 ARG A O 1
ATOM 503 N N . ASP A 1 71 ? 32.722 -9.406 -9.724 1.00 57.50 71 ASP A N 1
ATOM 504 C CA . ASP A 1 71 ? 34.049 -9.580 -10.354 1.00 57.50 71 ASP A CA 1
ATOM 505 C C . ASP A 1 71 ? 34.309 -8.832 -11.676 1.00 57.50 71 ASP A C 1
ATOM 507 O O . ASP A 1 71 ? 33.685 -9.187 -12.704 1.00 57.50 71 ASP A O 1
#

Mean predicted aligned error: 11.96 Å

pLDDT: mean 76.0, std 14.07, range [47.69, 93.0]

Nearest PDB structures (foldseek):
  7mt7-assembly1_X  TM=4.729E-01  e=8.378E-01  Mycobacterium tuberculosis H37Rv
  5xym-assembl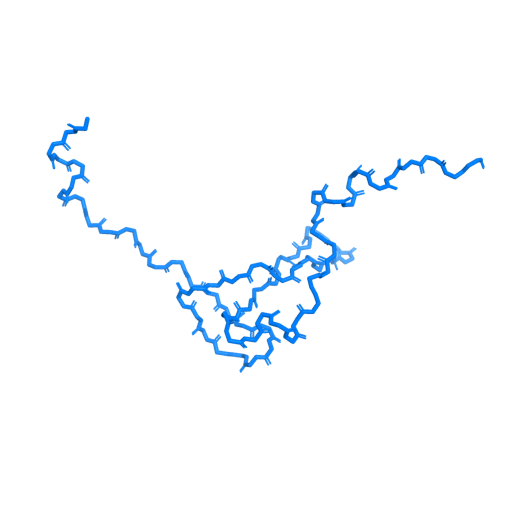y1_X  TM=3.724E-01  e=2.551E+00  Mycolicibacterium smegmatis MC2 155

Solvent-accessible surface area (backbone atoms only — not comparable to full-atom values): 4581 Å² total; per-residue (Å²): 138,62,75,71,71,73,72,52,79,78,76,79,76,63,65,38,55,11,77,81,83,66,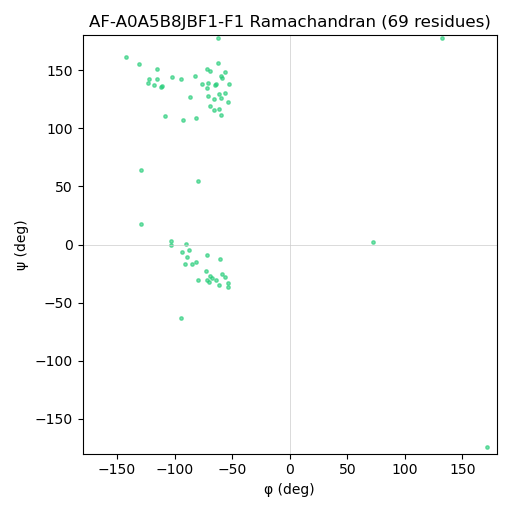48,78,25,72,59,54,40,83,40,21,55,46,81,42,101,86,54,86,50,48,78,41,29,24,35,77,88,50,45,83,80,45,73,66,43,72,41,75,76,55,58,70,72,67,70,66,85,82,128

Radius of gyration: 17.26 Å; Cα contacts (8 Å, |Δi|>4): 97; chains: 1; bounding box: 44×35×45 Å

Foldseek 3Di:
DDPVVVVDDDPDQDWDAAPPPRDIDSDWDFQAWDDDPPDGTDTHTHDPVCNVVRNRDDHPVNVVVPPDDDD